Protein AF-A0A1Z7ZLV7-F1 (afdb_monomer_lite)

Structure (mmCIF, N/CA/C/O backbone):
data_AF-A0A1Z7ZLV7-F1
#
_entry.id   AF-A0A1Z7ZLV7-F1
#
loop_
_atom_site.group_PDB
_atom_site.id
_atom_site.type_symbol
_atom_site.label_atom_id
_atom_site.label_alt_id
_atom_site.label_comp_id
_atom_site.label_asym_id
_atom_site.label_entity_id
_atom_site.label_seq_id
_atom_site.pdbx_PDB_ins_code
_atom_site.Cartn_x
_atom_site.Cartn_y
_atom_site.Cartn_z
_atom_site.occupancy
_atom_site.B_iso_or_equiv
_atom_site.auth_seq_id
_atom_site.auth_comp_id
_atom_site.auth_asym_id
_atom_site.auth_atom_id
_atom_site.pdbx_PDB_model_num
ATOM 1 N N . MET A 1 1 ? 28.032 18.049 58.855 1.00 45.34 1 MET A N 1
ATOM 2 C CA . MET A 1 1 ? 27.823 18.629 57.503 1.00 45.34 1 MET A CA 1
ATOM 3 C C . MET A 1 1 ? 28.935 18.113 56.601 1.00 45.34 1 MET A C 1
ATOM 5 O O . MET A 1 1 ? 30.027 17.994 57.146 1.00 45.34 1 MET A O 1
ATOM 9 N N . PRO A 1 2 ? 28.750 17.861 55.290 1.00 49.44 2 PRO A N 1
ATOM 10 C CA . PRO A 1 2 ? 27.566 18.029 54.423 1.00 49.44 2 PRO A CA 1
ATOM 11 C C . PRO A 1 2 ? 27.250 16.689 53.673 1.00 49.44 2 PRO A C 1
ATOM 13 O O . PRO A 1 2 ? 27.835 15.672 54.005 1.00 49.44 2 PRO A O 1
ATOM 16 N N . ASN A 1 3 ? 26.347 16.512 52.707 1.00 41.72 3 ASN A N 1
ATOM 17 C CA . ASN A 1 3 ? 25.557 17.421 51.892 1.00 41.72 3 ASN A CA 1
ATOM 18 C C . ASN A 1 3 ? 24.299 16.664 51.417 1.00 41.72 3 ASN A C 1
ATOM 20 O O . ASN A 1 3 ? 24.403 15.609 50.795 1.00 41.72 3 ASN A O 1
ATOM 24 N N . SER A 1 4 ? 23.117 17.206 51.707 1.00 53.66 4 SER A N 1
ATOM 25 C CA . SER A 1 4 ? 21.875 16.799 51.050 1.00 53.66 4 SER A CA 1
ATOM 26 C C . SER A 1 4 ? 21.954 17.300 49.611 1.00 53.66 4 SER A C 1
ATOM 28 O O . SER A 1 4 ? 21.951 18.513 49.378 1.00 53.66 4 SER A O 1
ATOM 30 N N . SER A 1 5 ? 22.111 16.387 48.654 1.00 55.06 5 SER A N 1
ATOM 31 C CA . SER A 1 5 ? 22.145 16.713 47.230 1.00 55.06 5 SER A CA 1
ATOM 32 C C . SER A 1 5 ? 20.777 17.230 46.798 1.00 55.06 5 SER A C 1
ATOM 34 O O . SER A 1 5 ? 19.903 16.481 46.368 1.00 55.06 5 SER A O 1
ATOM 36 N N . LYS A 1 6 ? 20.595 18.546 46.944 1.00 58.62 6 LYS A N 1
ATOM 37 C CA . LYS A 1 6 ? 19.531 19.319 46.314 1.00 58.62 6 LYS A CA 1
ATOM 38 C C . LYS A 1 6 ? 19.568 19.026 44.820 1.00 58.62 6 LYS A C 1
ATOM 40 O O . LYS A 1 6 ? 20.511 19.408 44.131 1.00 58.62 6 LYS A O 1
ATOM 45 N N . ILE A 1 7 ? 18.535 18.348 44.340 1.00 57.56 7 ILE A N 1
ATOM 46 C CA . ILE A 1 7 ? 18.288 18.176 42.913 1.00 57.56 7 ILE A CA 1
ATOM 47 C C . ILE A 1 7 ? 18.227 19.588 42.289 1.00 57.56 7 ILE A C 1
ATOM 49 O O . ILE A 1 7 ? 17.460 20.424 42.780 1.00 57.56 7 ILE A O 1
ATOM 53 N N . PRO A 1 8 ? 19.049 19.892 41.266 1.00 63.94 8 PRO A N 1
ATOM 54 C CA . PRO A 1 8 ? 19.091 21.197 40.617 1.00 63.94 8 PRO A CA 1
ATOM 55 C C . PRO A 1 8 ? 17.723 21.652 40.101 1.00 63.94 8 PRO A C 1
ATOM 57 O O . PRO A 1 8 ? 17.001 20.902 39.448 1.00 63.94 8 PRO A O 1
ATOM 60 N N . GLU A 1 9 ? 17.394 22.925 40.323 1.00 59.88 9 GLU A N 1
ATOM 61 C CA . GLU A 1 9 ? 16.118 23.545 39.933 1.00 59.88 9 GLU A CA 1
ATOM 62 C C . GLU A 1 9 ? 15.831 23.474 38.422 1.00 59.88 9 GLU A C 1
ATOM 64 O O . GLU A 1 9 ? 14.675 23.443 38.004 1.00 59.88 9 GLU A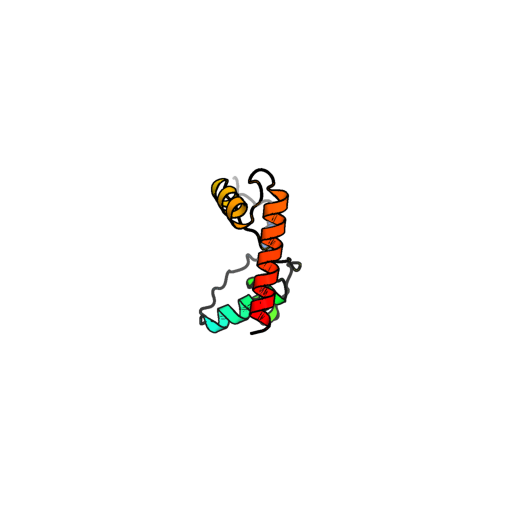 O 1
ATOM 69 N N .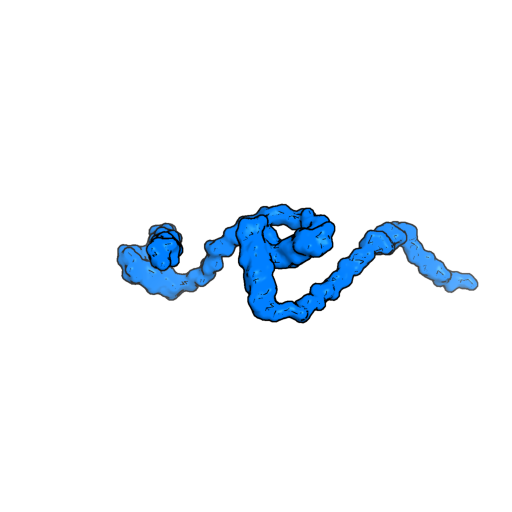 LYS A 1 10 ? 16.885 23.340 37.604 1.00 54.56 10 LYS A N 1
ATOM 70 C CA . LYS A 1 10 ? 16.795 23.128 36.151 1.00 54.56 10 LYS A CA 1
ATOM 71 C C . LYS A 1 10 ? 16.125 21.804 35.753 1.00 54.56 10 LYS A C 1
ATOM 73 O O . LYS A 1 10 ? 15.608 21.721 34.647 1.00 54.56 10 LYS A O 1
ATOM 78 N N . TRP A 1 11 ? 16.073 20.808 36.641 1.00 54.19 11 TRP A N 1
ATOM 79 C CA . TRP A 1 11 ? 15.390 19.526 36.399 1.00 54.19 11 TRP A CA 1
ATOM 80 C C . TRP A 1 11 ? 13.976 19.464 36.979 1.00 54.19 11 TRP A C 1
ATOM 82 O O . TRP A 1 11 ? 13.265 18.477 36.806 1.00 54.19 11 TRP A O 1
ATOM 92 N N . ARG A 1 12 ? 13.506 20.532 37.633 1.00 51.56 12 ARG A N 1
ATOM 93 C CA . ARG A 1 12 ? 12.135 20.581 38.159 1.00 51.56 12 ARG A CA 1
ATOM 94 C C . ARG A 1 12 ? 11.089 20.698 37.037 1.00 51.56 12 ARG A C 1
ATOM 96 O O . ARG A 1 12 ? 9.961 20.245 37.206 1.00 51.56 12 ARG A O 1
ATOM 103 N N . GLY A 1 13 ? 11.479 21.239 35.876 1.00 49.31 13 GLY A N 1
ATOM 104 C CA . GLY A 1 13 ? 10.644 21.314 34.669 1.00 49.31 13 GLY A CA 1
ATOM 105 C C . GLY A 1 13 ? 10.379 19.961 33.996 1.00 49.31 13 GLY A C 1
ATOM 106 O O . GLY A 1 13 ? 9.396 19.825 33.272 1.00 49.31 13 GLY A O 1
ATOM 107 N N . GLU A 1 14 ? 11.192 18.938 34.286 1.00 50.38 14 GLU A N 1
ATOM 108 C CA . GLU A 1 14 ? 11.023 17.583 33.740 1.00 50.38 14 GLU A CA 1
ATOM 109 C C . GLU A 1 14 ? 9.901 16.789 34.433 1.00 50.38 14 GLU A C 1
ATOM 111 O O . GLU A 1 14 ? 9.487 15.742 33.941 1.00 50.38 14 GLU A O 1
ATOM 116 N N . GLN A 1 15 ? 9.336 17.295 35.538 1.00 48.94 15 GLN A N 1
ATOM 117 C CA . GLN A 1 15 ? 8.239 16.623 36.253 1.00 48.94 15 GLN A CA 1
ATOM 118 C C . GLN A 1 15 ? 6.868 16.767 35.575 1.00 48.94 15 GLN A C 1
ATOM 120 O O . GLN A 1 15 ? 5.927 16.077 35.957 1.00 48.94 15 GLN A O 1
ATOM 125 N N . LYS A 1 16 ? 6.731 17.635 34.561 1.00 48.00 16 LYS A N 1
ATOM 126 C CA . LYS A 1 16 ? 5.465 17.837 33.830 1.00 48.00 16 LYS A CA 1
ATOM 127 C C . LYS A 1 16 ? 5.378 17.099 32.494 1.00 48.00 16 LYS A C 1
ATOM 129 O O . LYS A 1 16 ? 4.431 17.317 31.745 1.00 48.00 16 LYS A O 1
ATOM 134 N N . ALA A 1 17 ? 6.303 16.189 32.206 1.00 50.78 17 ALA A N 1
ATOM 135 C CA . ALA A 1 17 ? 6.079 15.167 31.193 1.00 50.78 17 ALA A CA 1
ATOM 136 C C . ALA A 1 17 ? 5.469 13.944 31.887 1.00 50.78 17 ALA A C 1
ATOM 138 O O . ALA A 1 17 ? 6.179 13.006 32.249 1.00 50.78 17 ALA A O 1
ATOM 139 N N . ALA A 1 18 ? 4.152 13.958 32.114 1.00 58.78 18 ALA A N 1
ATOM 140 C CA . ALA A 1 18 ? 3.441 12.731 32.452 1.00 58.78 18 ALA A CA 1
ATOM 141 C C . ALA A 1 18 ? 3.715 11.732 31.318 1.00 58.78 18 ALA A C 1
ATOM 143 O O . ALA A 1 18 ? 3.237 11.911 30.196 1.00 58.78 18 ALA A O 1
ATOM 144 N N . LYS A 1 19 ? 4.587 10.748 31.566 1.00 65.38 19 LYS A N 1
ATOM 145 C CA . LYS A 1 19 ? 4.951 9.746 30.563 1.00 65.38 19 LYS A CA 1
ATOM 146 C C . LYS A 1 19 ? 3.665 9.054 30.124 1.00 65.38 19 LYS A C 1
ATOM 148 O O . LYS A 1 19 ? 2.920 8.550 30.960 1.00 65.38 19 LYS A O 1
ATOM 153 N N . ALA A 1 20 ? 3.394 9.068 28.823 1.00 73.75 20 ALA A N 1
ATOM 154 C CA . ALA A 1 20 ? 2.216 8.415 28.279 1.00 73.75 20 ALA A CA 1
ATOM 155 C C . ALA A 1 20 ? 2.268 6.915 28.608 1.00 73.75 20 ALA A C 1
ATOM 157 O O . ALA A 1 20 ? 3.239 6.237 28.270 1.00 73.75 20 ALA A O 1
ATOM 158 N N . VAL A 1 21 ? 1.225 6.404 29.261 1.00 84.31 21 VAL A N 1
ATOM 159 C CA . VAL A 1 21 ? 1.065 4.967 29.500 1.00 84.31 21 VAL A CA 1
ATOM 16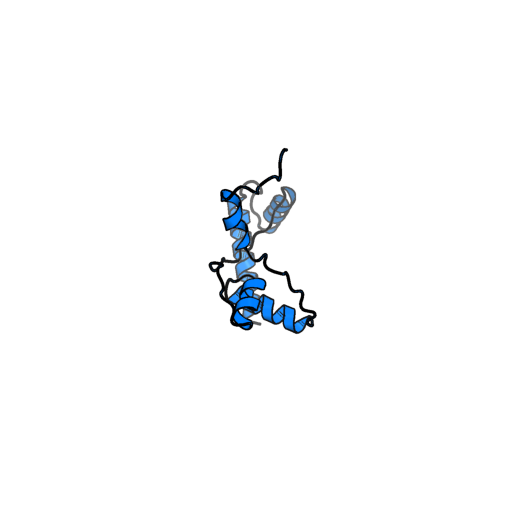0 C C . VAL A 1 21 ? 0.627 4.322 28.186 1.00 84.31 21 VAL A C 1
ATOM 162 O O . VAL A 1 21 ? -0.334 4.768 27.559 1.00 84.31 21 VAL A O 1
ATOM 165 N N . GLN A 1 22 ? 1.357 3.302 27.736 1.00 83.12 22 GLN A N 1
ATOM 166 C CA . GLN A 1 22 ? 0.939 2.488 26.596 1.00 83.12 22 GLN A CA 1
ATOM 167 C C . GLN A 1 22 ? -0.192 1.562 27.050 1.00 83.12 22 GLN A C 1
ATOM 169 O O . GLN A 1 22 ? -0.035 0.833 28.026 1.00 83.12 22 GLN A O 1
ATOM 174 N N . VAL A 1 23 ? -1.321 1.600 26.345 1.00 88.62 23 VAL A N 1
ATOM 175 C CA . VAL A 1 23 ? -2.478 0.738 26.610 1.00 88.62 23 VAL A CA 1
ATOM 176 C C . VAL A 1 23 ? -2.62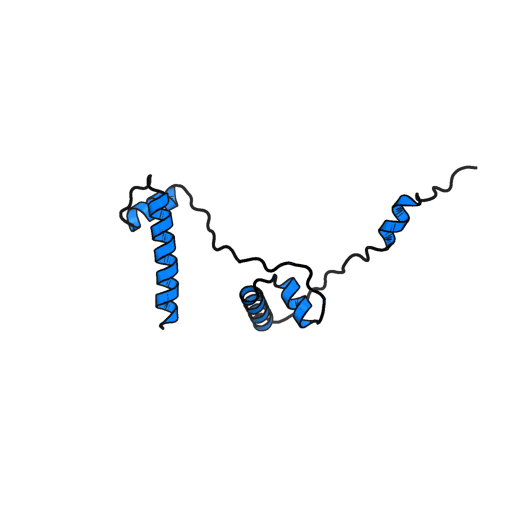1 -0.234 25.450 1.00 88.62 23 VAL A C 1
ATOM 178 O O . VAL A 1 23 ? -2.695 0.185 24.294 1.00 88.62 23 VAL A O 1
ATOM 181 N N . ALA A 1 24 ? -2.645 -1.527 25.764 1.00 88.38 24 ALA A N 1
ATOM 182 C CA . ALA A 1 24 ? -2.985 -2.575 24.815 1.00 88.38 24 ALA A CA 1
ATOM 183 C C . ALA A 1 24 ? -4.486 -2.867 24.908 1.00 88.38 24 ALA A C 1
ATOM 185 O O . ALA A 1 24 ? -5.030 -2.977 26.005 1.00 88.38 24 ALA A O 1
ATOM 186 N N . PHE A 1 25 ? -5.142 -2.993 23.759 1.00 88.94 25 PHE A N 1
ATOM 187 C CA . PHE A 1 25 ? -6.545 -3.382 23.669 1.00 88.94 25 PHE A CA 1
ATOM 188 C C . PHE A 1 25 ? -6.617 -4.814 23.149 1.00 88.94 25 PHE A C 1
ATOM 190 O O . PHE A 1 25 ? -6.034 -5.108 22.104 1.00 88.94 25 PHE A O 1
ATOM 197 N N . ASP A 1 26 ? -7.335 -5.682 23.857 1.00 91.31 26 ASP A N 1
ATOM 198 C CA . ASP A 1 26 ? -7.662 -7.017 23.363 1.00 91.31 26 ASP A CA 1
ATOM 199 C C . ASP A 1 26 ? -8.978 -6.940 22.584 1.00 91.31 26 ASP A C 1
ATOM 201 O O . ASP A 1 26 ? -10.069 -6.883 23.150 1.00 91.31 26 ASP A O 1
ATOM 205 N N . VAL A 1 27 ? -8.854 -6.807 21.267 1.00 91.38 27 VAL A N 1
ATOM 206 C CA . VAL A 1 27 ? -9.981 -6.696 20.340 1.00 91.38 27 VAL A CA 1
ATOM 207 C C . VAL A 1 27 ? -9.803 -7.685 19.200 1.00 91.38 27 VAL A C 1
ATOM 209 O O . VAL A 1 27 ? -8.684 -7.925 18.733 1.00 91.38 27 VAL A O 1
ATOM 212 N N . GLY A 1 28 ? -10.926 -8.230 18.729 1.00 94.88 28 GLY A N 1
ATOM 213 C CA . GLY A 1 28 ? -10.955 -9.232 17.669 1.00 94.88 28 GLY A CA 1
ATOM 214 C C . GLY A 1 28 ? -10.358 -8.748 16.343 1.00 94.88 28 GLY A C 1
ATOM 215 O O . GLY A 1 28 ? -10.264 -7.549 16.064 1.00 94.88 28 GLY A O 1
ATOM 216 N N . PHE A 1 29 ? -9.979 -9.708 15.497 1.00 95.12 29 PHE A N 1
ATOM 217 C CA . PHE A 1 29 ? -9.340 -9.465 14.200 1.00 95.12 29 PHE A CA 1
ATOM 218 C C . PHE A 1 29 ? -10.130 -8.506 13.299 1.00 95.12 29 PHE A C 1
ATOM 220 O O . PHE A 1 29 ? -9.541 -7.628 12.667 1.00 95.12 29 PHE A O 1
ATOM 227 N N . GLU A 1 30 ? -11.456 -8.642 13.263 1.00 96.44 30 GLU A N 1
ATOM 228 C CA . GLU A 1 30 ? -12.332 -7.786 12.461 1.00 96.44 30 GLU A CA 1
ATOM 229 C C . GLU A 1 30 ? -12.227 -6.315 12.883 1.00 96.44 30 GLU A C 1
ATOM 231 O O . GLU A 1 30 ? -11.950 -5.456 12.048 1.00 96.44 30 GLU A O 1
ATOM 236 N N . VAL A 1 31 ? -12.315 -6.034 14.188 1.00 94.94 31 VAL A N 1
ATOM 237 C CA . VAL A 1 31 ? -12.185 -4.676 14.739 1.00 94.94 31 VAL A CA 1
ATOM 238 C C . VAL A 1 31 ? -10.821 -4.078 14.396 1.00 94.94 31 VAL A C 1
ATOM 240 O O . VAL A 1 31 ? -10.738 -2.950 13.909 1.00 94.94 31 VAL A O 1
ATOM 243 N N . GLN A 1 32 ? -9.737 -4.840 14.585 1.00 94.75 32 GLN A N 1
ATOM 244 C CA . GLN A 1 32 ? -8.396 -4.373 14.216 1.00 94.75 32 GLN A CA 1
ATOM 245 C C . GLN A 1 32 ? -8.284 -4.076 12.720 1.00 94.75 32 GLN A C 1
ATOM 247 O O . GLN A 1 32 ? -7.629 -3.112 12.323 1.00 94.75 32 GLN A O 1
ATOM 252 N N . THR A 1 33 ? -8.900 -4.916 11.891 1.00 96.62 33 THR A N 1
ATOM 253 C CA . THR A 1 33 ? -8.857 -4.792 10.434 1.00 96.62 33 THR A CA 1
ATOM 254 C C . THR A 1 33 ? -9.592 -3.540 9.977 1.00 96.62 33 THR A C 1
ATOM 256 O O . THR A 1 33 ? -9.033 -2.771 9.198 1.00 96.62 33 THR A O 1
ATOM 259 N N . VAL A 1 34 ?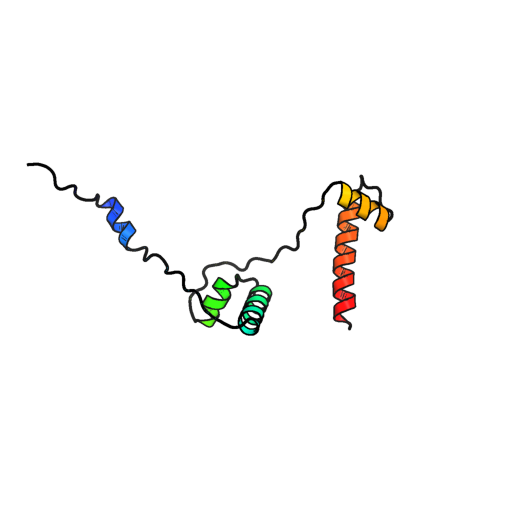 -10.799 -3.297 10.494 1.00 96.75 34 VAL A N 1
ATOM 260 C CA . VAL A 1 34 ? -11.595 -2.105 10.172 1.00 96.75 34 VAL A CA 1
ATOM 261 C C . VAL A 1 34 ? -10.850 -0.833 10.577 1.00 96.75 34 VAL A C 1
ATOM 263 O O . VAL A 1 34 ? -10.624 0.029 9.732 1.00 96.75 34 VAL A O 1
ATOM 266 N N . ILE A 1 35 ? -10.351 -0.749 11.816 1.00 95.31 35 ILE A N 1
ATOM 267 C CA . ILE A 1 35 ? -9.629 0.443 12.296 1.00 95.31 35 ILE A CA 1
ATOM 268 C C . ILE A 1 35 ? -8.360 0.705 11.472 1.00 95.31 35 ILE A C 1
ATOM 270 O O . ILE A 1 35 ? -8.047 1.856 11.165 1.00 95.31 35 ILE A O 1
ATOM 274 N N . ARG A 1 36 ? -7.611 -0.342 11.093 1.00 94.69 36 ARG A N 1
ATOM 275 C CA . ARG A 1 36 ? -6.409 -0.185 10.256 1.00 94.69 36 ARG A CA 1
ATOM 276 C C . ARG A 1 36 ? -6.747 0.290 8.842 1.00 94.69 36 ARG A C 1
ATOM 278 O O . ARG A 1 36 ? -6.001 1.112 8.315 1.00 94.69 36 ARG A O 1
ATOM 285 N N . LYS A 1 37 ? -7.844 -0.193 8.249 1.00 95.06 37 LYS A N 1
ATOM 286 C CA . LYS A 1 37 ? -8.330 0.281 6.942 1.00 95.06 37 LYS A CA 1
ATOM 287 C C . LYS A 1 37 ? -8.749 1.749 7.010 1.00 95.06 37 LYS A C 1
ATOM 289 O O . LYS A 1 37 ? -8.229 2.550 6.247 1.00 95.06 37 LYS A O 1
ATOM 294 N N . GLU A 1 38 ? -9.551 2.134 8.002 1.00 94.88 38 GLU A N 1
ATOM 295 C CA . GLU A 1 38 ? -9.933 3.542 8.188 1.00 94.88 38 GLU A CA 1
ATOM 296 C C . GLU A 1 38 ? -8.722 4.456 8.403 1.00 94.88 38 GLU A C 1
ATOM 298 O O . GLU A 1 38 ? -8.670 5.570 7.882 1.00 94.88 38 GLU A O 1
ATOM 303 N N . ALA A 1 39 ? -7.738 3.999 9.184 1.00 93.44 39 ALA A N 1
ATOM 304 C CA . ALA A 1 39 ? -6.503 4.743 9.391 1.00 93.44 39 ALA A CA 1
ATOM 305 C C . ALA A 1 39 ? -5.772 4.974 8.062 1.00 93.44 39 ALA A C 1
ATOM 307 O O . ALA A 1 39 ? -5.322 6.090 7.804 1.00 93.44 39 ALA A O 1
ATOM 308 N N . LEU A 1 40 ? -5.704 3.947 7.209 1.00 92.56 40 LEU A N 1
ATOM 309 C CA . LEU A 1 40 ? -5.124 4.044 5.873 1.00 92.56 40 LEU A CA 1
ATOM 310 C C . LEU A 1 40 ? -5.874 5.066 5.005 1.00 92.56 40 LEU A C 1
ATOM 312 O O . LEU A 1 40 ? -5.230 5.949 4.436 1.00 92.56 40 LEU A O 1
ATOM 316 N N . ASP A 1 41 ? -7.207 4.998 4.970 1.00 91.31 41 ASP A N 1
ATOM 317 C CA . ASP A 1 41 ? -8.064 5.897 4.181 1.00 91.31 41 ASP A CA 1
ATOM 318 C C . ASP A 1 41 ? -7.939 7.358 4.636 1.00 91.31 41 ASP A C 1
ATOM 320 O O . ASP A 1 41 ? -7.872 8.283 3.825 1.00 91.31 41 ASP A O 1
ATOM 324 N N . CYS A 1 42 ? -7.820 7.574 5.949 1.00 90.06 42 CYS A N 1
ATOM 325 C CA . CYS A 1 42 ? -7.616 8.893 6.547 1.00 90.06 42 CYS A CA 1
ATOM 326 C C . CYS A 1 42 ? -6.156 9.383 6.477 1.00 90.06 42 CYS A C 1
ATOM 328 O O . CYS A 1 42 ? -5.856 10.477 6.958 1.00 90.06 42 CYS A O 1
ATOM 330 N N . MET A 1 43 ? -5.232 8.595 5.913 1.00 90.56 43 MET A N 1
ATOM 331 C CA . MET A 1 43 ? -3.785 8.863 5.914 1.00 90.56 43 MET A CA 1
ATOM 332 C C . MET A 1 43 ? -3.202 9.072 7.327 1.00 90.56 43 MET A C 1
ATOM 334 O O . MET A 1 43 ? -2.284 9.873 7.534 1.00 90.56 43 MET A O 1
ATOM 338 N N . LEU A 1 44 ? -3.738 8.354 8.311 1.00 90.94 44 LEU A N 1
ATOM 339 C CA . LEU A 1 44 ? -3.335 8.381 9.714 1.00 90.94 44 LEU A CA 1
ATOM 340 C C . LEU A 1 44 ? -2.629 7.084 10.115 1.00 90.94 44 LEU A C 1
ATOM 342 O O . LEU A 1 44 ? -2.762 6.038 9.484 1.00 90.94 44 LEU A O 1
ATOM 346 N N . SER A 1 45 ? -1.883 7.137 11.219 1.00 90.81 45 SER A N 1
ATOM 347 C CA . SER A 1 45 ? -1.430 5.904 11.860 1.00 90.81 45 SER A CA 1
ATOM 348 C C . SER A 1 45 ? -2.614 5.208 12.552 1.00 90.81 45 SER A C 1
ATOM 350 O O . SER A 1 45 ? -3.527 5.896 13.018 1.00 90.81 45 SER A O 1
ATOM 352 N N . PRO A 1 46 ? -2.599 3.870 12.713 1.00 92.31 46 PRO A N 1
ATOM 353 C CA . PRO A 1 46 ? -3.626 3.181 13.495 1.00 92.31 46 PRO A CA 1
ATOM 354 C C . PRO A 1 46 ? -3.775 3.743 14.917 1.00 92.31 46 PRO A C 1
ATOM 356 O O . PRO A 1 46 ? -4.887 3.866 15.415 1.00 92.31 46 PRO A O 1
ATOM 359 N N . SER A 1 47 ? -2.673 4.159 15.553 1.00 91.81 47 SER A N 1
ATOM 360 C CA . SER A 1 47 ? -2.699 4.776 16.887 1.00 91.81 47 SER A CA 1
ATOM 361 C C . SER A 1 47 ? -3.414 6.128 16.888 1.00 91.81 47 SER A C 1
ATOM 363 O O . SER A 1 47 ? -4.221 6.397 17.776 1.00 91.81 47 SER A O 1
ATOM 365 N N . ASP A 1 48 ? -3.166 6.965 15.881 1.00 92.75 48 ASP A N 1
ATOM 366 C CA . ASP A 1 48 ? -3.852 8.250 15.756 1.00 92.75 48 ASP A CA 1
ATOM 367 C C . ASP A 1 48 ? -5.327 8.071 15.407 1.00 92.75 48 ASP A C 1
ATOM 369 O O . ASP A 1 48 ? -6.165 8.801 15.928 1.00 92.75 48 ASP A O 1
ATOM 373 N N . ARG A 1 49 ? -5.675 7.056 14.608 1.00 93.88 49 ARG A N 1
ATOM 374 C CA . ARG A 1 49 ? -7.080 6.722 14.363 1.00 93.88 49 ARG A CA 1
ATOM 375 C C . ARG A 1 49 ? -7.783 6.267 15.644 1.00 93.88 49 ARG A C 1
ATOM 377 O O . ARG A 1 49 ? -8.866 6.762 15.937 1.00 93.88 49 ARG A O 1
ATOM 384 N N . VAL A 1 50 ? -7.144 5.418 16.454 1.00 93.88 50 VAL A N 1
ATOM 385 C CA . VAL A 1 50 ? -7.656 5.037 17.785 1.00 93.88 50 VAL A CA 1
ATOM 386 C C . VAL A 1 50 ? -7.837 6.269 18.675 1.00 93.88 50 VAL A C 1
ATOM 388 O O . VAL A 1 50 ? -8.871 6.399 19.322 1.00 93.88 50 VAL A O 1
ATOM 391 N N . ARG A 1 51 ? -6.892 7.221 18.668 1.00 93.56 51 ARG A N 1
ATOM 392 C CA . ARG A 1 51 ? -7.050 8.494 19.391 1.00 93.56 51 ARG A CA 1
ATOM 393 C C . ARG A 1 51 ? -8.285 9.267 18.937 1.00 93.56 51 ARG A C 1
ATOM 395 O O . ARG A 1 51 ? -9.045 9.688 19.799 1.00 93.56 51 ARG A O 1
ATOM 402 N N . GLN A 1 52 ? -8.520 9.406 17.630 1.00 93.50 52 GLN A N 1
ATOM 403 C CA . GLN A 1 52 ? -9.724 10.081 17.125 1.00 93.50 52 GLN A CA 1
ATOM 404 C C . GLN A 1 52 ? -11.008 9.392 17.581 1.00 93.50 52 GLN A C 1
ATOM 406 O O . GLN A 1 52 ? -11.928 10.071 18.026 1.00 93.50 52 GLN A O 1
ATOM 411 N N . ILE A 1 53 ? -11.061 8.059 17.495 1.00 93.81 53 ILE A N 1
ATOM 412 C CA . ILE A 1 53 ? -12.227 7.269 17.915 1.00 93.81 53 ILE A CA 1
ATOM 413 C C . ILE A 1 53 ? -12.507 7.469 19.413 1.00 93.81 53 ILE A C 1
ATOM 415 O O . ILE A 1 53 ? -13.659 7.591 19.814 1.00 93.81 53 ILE A O 1
ATOM 419 N N . LEU A 1 54 ? -11.456 7.567 20.232 1.00 94.06 54 LEU A N 1
ATOM 420 C CA . LEU A 1 54 ? -11.552 7.826 21.672 1.00 94.06 54 LEU A CA 1
ATOM 421 C C . LEU A 1 54 ? -11.746 9.315 22.029 1.00 94.06 54 LEU A C 1
ATOM 423 O O . LEU A 1 54 ? -11.715 9.662 23.208 1.00 94.06 54 LEU A O 1
ATOM 427 N N . GLY A 1 55 ? -11.911 10.207 21.044 1.00 93.38 55 GLY A N 1
ATOM 428 C CA . GLY A 1 55 ? -12.086 11.647 21.272 1.00 93.38 55 GLY A CA 1
ATOM 429 C C . GLY A 1 55 ? -10.824 12.374 21.760 1.00 93.38 55 GLY A C 1
ATOM 430 O O . GLY A 1 55 ? -10.914 13.450 22.348 1.00 93.38 55 GLY A O 1
ATOM 431 N N . LEU A 1 56 ? -9.643 11.793 21.543 1.00 92.06 56 LEU A N 1
ATOM 432 C CA . LEU A 1 56 ? -8.349 12.358 21.923 1.00 92.06 56 LEU A CA 1
ATOM 433 C C . LEU A 1 56 ? -7.732 13.173 20.779 1.00 92.06 56 LEU A C 1
ATOM 435 O O . LEU A 1 56 ? -7.924 12.887 19.596 1.00 92.06 56 LEU A O 1
ATOM 439 N N . ASN A 1 57 ? -6.900 14.153 21.139 1.00 88.00 57 ASN A N 1
ATOM 440 C CA . ASN A 1 57 ? -6.174 14.971 20.168 1.00 88.00 57 ASN A CA 1
ATOM 441 C C . ASN A 1 57 ? -5.185 14.132 19.342 1.00 88.00 57 ASN A C 1
ATOM 443 O O . ASN A 1 57 ? -4.379 13.376 19.892 1.00 88.00 57 ASN A O 1
ATOM 447 N N . VAL A 1 58 ? -5.185 14.341 18.023 1.00 87.25 58 VAL A N 1
ATOM 448 C CA . VAL A 1 58 ? -4.165 13.817 17.106 1.00 87.25 58 VAL A CA 1
ATOM 449 C C . VAL A 1 58 ? -3.161 14.911 16.788 1.00 87.25 58 VAL A C 1
ATOM 451 O O . VAL A 1 58 ? -3.519 15.973 16.290 1.00 87.25 58 VAL A O 1
ATOM 454 N N . THR A 1 59 ? -1.888 14.645 17.066 1.00 76.75 59 THR A N 1
ATOM 455 C CA . THR A 1 59 ? -0.788 15.586 16.806 1.00 76.75 59 THR A CA 1
ATOM 456 C C . THR A 1 59 ? -0.044 15.280 15.508 1.00 76.75 59 THR A C 1
ATOM 458 O O . THR A 1 59 ? 0.664 16.138 14.978 1.00 76.75 59 THR A O 1
ATOM 461 N N . SER A 1 60 ? -0.201 14.069 14.972 1.00 80.00 60 SER A N 1
ATOM 462 C CA . SER A 1 60 ? 0.458 13.635 13.745 1.00 80.00 60 SER A CA 1
ATOM 463 C C . SER A 1 60 ? -0.183 14.266 12.513 1.00 80.00 60 SER A C 1
ATOM 465 O O . SER A 1 60 ? -1.393 14.184 12.311 1.00 80.00 60 SER A O 1
ATOM 467 N N . LYS A 1 61 ? 0.644 14.840 11.636 1.00 80.06 61 LYS A N 1
ATOM 468 C CA . LYS A 1 61 ? 0.198 15.249 10.299 1.00 80.06 61 LYS A CA 1
ATOM 469 C C . LYS A 1 61 ? -0.141 14.009 9.459 1.00 80.06 61 LYS A C 1
ATOM 471 O O . LYS A 1 61 ? 0.603 13.027 9.564 1.00 80.06 61 LYS A O 1
ATOM 476 N N . PRO A 1 62 ? -1.174 14.064 8.598 1.00 80.62 62 PRO A N 1
ATOM 477 C CA . PRO A 1 62 ? -1.463 12.992 7.655 1.00 80.62 62 PRO A CA 1
ATOM 478 C C . PRO A 1 62 ? -0.221 12.619 6.836 1.00 80.62 62 PRO A C 1
ATOM 480 O O . PRO A 1 62 ? 0.453 13.490 6.278 1.00 80.62 62 PRO A O 1
ATOM 483 N N . LYS A 1 63 ? 0.111 11.326 6.790 1.00 78.88 63 LYS A N 1
ATOM 484 C CA . LYS A 1 63 ? 1.262 10.798 6.047 1.00 78.88 63 LYS A CA 1
ATOM 485 C C . LYS A 1 63 ? 0.750 9.946 4.901 1.00 78.88 63 LYS A C 1
ATOM 487 O O . LYS A 1 63 ? 0.088 8.940 5.130 1.00 78.88 63 LYS A O 1
ATOM 492 N N . ARG A 1 64 ? 1.105 10.320 3.671 1.00 76.44 64 ARG A N 1
ATOM 493 C CA . ARG A 1 64 ? 0.783 9.510 2.493 1.00 76.44 64 ARG A CA 1
ATOM 494 C C . ARG A 1 64 ? 1.483 8.148 2.595 1.00 76.44 64 ARG A C 1
ATOM 496 O O . ARG A 1 64 ? 2.716 8.131 2.702 1.00 76.44 64 ARG A O 1
ATOM 503 N N . PRO A 1 65 ? 0.736 7.034 2.544 1.00 78.19 65 PRO A N 1
ATOM 504 C CA . PRO A 1 65 ? 1.321 5.706 2.426 1.00 78.19 65 PRO A CA 1
ATOM 505 C C . PRO A 1 65 ? 2.197 5.635 1.171 1.00 78.19 65 PRO A C 1
ATOM 507 O O . PRO A 1 65 ? 1.820 6.145 0.115 1.00 78.19 65 PRO A O 1
ATOM 510 N N . ARG A 1 66 ? 3.385 5.038 1.289 1.00 83.88 66 ARG A N 1
ATOM 511 C CA . ARG A 1 66 ? 4.283 4.801 0.153 1.00 83.88 66 ARG A CA 1
ATOM 512 C C . ARG A 1 66 ? 4.201 3.330 -0.224 1.00 83.88 66 ARG A C 1
ATOM 514 O O . ARG A 1 66 ? 4.435 2.480 0.628 1.00 83.88 66 ARG A O 1
ATOM 521 N N . LEU A 1 67 ? 3.903 3.051 -1.489 1.00 86.50 67 LEU A N 1
ATOM 522 C CA . LEU A 1 67 ? 4.023 1.712 -2.053 1.00 86.50 67 LEU A CA 1
ATOM 523 C C . LEU A 1 67 ? 5.444 1.564 -2.607 1.00 86.50 67 LEU A C 1
ATOM 525 O O . LEU A 1 67 ? 5.775 2.141 -3.639 1.00 86.50 67 LEU A O 1
ATOM 529 N N . SER A 1 68 ? 6.308 0.863 -1.877 1.00 90.06 68 SER A N 1
ATOM 530 C CA . SER A 1 68 ? 7.699 0.640 -2.274 1.00 90.06 68 SER A CA 1
ATOM 531 C C . SER A 1 68 ? 8.127 -0.782 -1.963 1.00 90.06 68 SER A C 1
ATOM 533 O O . SER A 1 68 ? 7.829 -1.288 -0.883 1.00 90.06 68 SER A O 1
ATOM 535 N N . ILE A 1 69 ? 8.890 -1.368 -2.877 1.00 92.88 69 ILE A N 1
ATOM 536 C CA . ILE A 1 69 ? 9.566 -2.651 -2.700 1.00 92.88 69 ILE A CA 1
ATOM 537 C C . ILE A 1 69 ? 11.060 -2.481 -2.982 1.00 92.88 69 ILE A C 1
ATOM 539 O O . ILE A 1 69 ? 11.469 -1.559 -3.694 1.00 92.88 69 ILE A O 1
ATOM 543 N N . SER A 1 70 ? 11.868 -3.370 -2.418 1.00 93.69 70 SER A N 1
ATOM 544 C CA . SER A 1 70 ? 13.283 -3.498 -2.758 1.00 93.69 70 SER A CA 1
ATOM 545 C C . SER A 1 70 ? 13.431 -4.564 -3.834 1.00 93.69 70 SER A C 1
ATOM 547 O O . SER A 1 70 ? 12.864 -5.641 -3.699 1.00 93.69 70 SER A O 1
ATOM 549 N N . LEU A 1 71 ? 14.186 -4.254 -4.884 1.00 93.75 71 LEU A N 1
ATOM 550 C CA . LEU A 1 71 ? 14.461 -5.166 -5.991 1.00 93.75 71 LEU A CA 1
ATOM 551 C C . LEU A 1 71 ? 15.967 -5.429 -6.059 1.00 93.75 71 LEU A C 1
ATOM 553 O O . LEU A 1 71 ? 16.769 -4.486 -6.079 1.00 93.75 71 LEU A O 1
ATOM 557 N N . THR A 1 72 ? 16.331 -6.705 -6.080 1.00 96.62 72 THR A N 1
ATOM 558 C CA . THR A 1 72 ? 17.693 -7.212 -6.271 1.00 96.62 72 THR A CA 1
ATOM 559 C C . THR A 1 72 ? 18.103 -7.150 -7.743 1.00 96.62 72 THR A C 1
ATOM 561 O O . THR A 1 72 ? 17.294 -6.829 -8.610 1.00 96.62 72 THR A O 1
ATOM 564 N N . ALA A 1 73 ? 19.375 -7.419 -8.053 1.00 95.88 73 ALA A N 1
ATOM 565 C CA . ALA A 1 73 ? 19.834 -7.468 -9.443 1.00 95.88 73 ALA A CA 1
ATOM 566 C C . ALA A 1 73 ? 19.090 -8.542 -10.257 1.00 95.88 73 ALA A C 1
ATOM 568 O O . ALA A 1 73 ? 18.659 -8.254 -11.373 1.00 95.88 73 ALA A O 1
ATOM 569 N N . ASP A 1 74 ? 18.870 -9.712 -9.656 1.00 97.25 74 ASP A N 1
ATOM 570 C CA . ASP A 1 74 ? 18.160 -10.831 -10.277 1.00 97.25 74 ASP A CA 1
ATOM 571 C C . ASP A 1 74 ? 16.691 -10.484 -10.544 1.00 97.25 74 ASP A C 1
ATOM 573 O O . ASP A 1 74 ? 16.171 -10.796 -11.612 1.00 97.25 74 ASP A O 1
ATOM 577 N N . ASP A 1 75 ? 16.044 -9.731 -9.644 1.00 97.25 75 ASP A N 1
ATOM 578 C CA . ASP A 1 75 ? 14.675 -9.254 -9.876 1.00 97.25 75 ASP A CA 1
ATOM 579 C C . ASP A 1 75 ? 14.598 -8.321 -11.091 1.00 97.25 75 ASP A C 1
ATOM 581 O O . ASP A 1 75 ? 13.650 -8.380 -11.870 1.00 97.25 75 ASP A O 1
ATOM 585 N N . PHE A 1 76 ? 15.597 -7.453 -11.289 1.00 97.19 76 PHE A N 1
ATOM 586 C CA . PHE A 1 76 ? 15.647 -6.612 -12.488 1.00 97.19 76 PHE A CA 1
ATOM 587 C C . PHE A 1 76 ? 15.899 -7.427 -13.757 1.00 97.19 76 PHE A C 1
ATOM 589 O O . PHE A 1 76 ? 15.361 -7.060 -14.797 1.00 97.19 76 PHE A O 1
ATOM 596 N N . ALA A 1 77 ? 16.680 -8.508 -13.687 1.00 97.06 77 ALA A N 1
ATOM 597 C CA . ALA A 1 77 ? 16.877 -9.403 -14.824 1.00 97.06 77 ALA A CA 1
ATOM 598 C C . ALA A 1 77 ? 15.568 -10.117 -15.193 1.00 97.06 77 ALA A C 1
ATOM 600 O O . ALA A 1 77 ? 15.154 -10.062 -16.348 1.00 97.06 77 ALA A O 1
ATOM 601 N N . ALA A 1 78 ? 14.867 -10.675 -14.202 1.00 97.62 78 ALA A N 1
ATOM 602 C CA . ALA A 1 78 ? 13.579 -11.336 -14.398 1.00 97.62 78 ALA A CA 1
ATOM 603 C C . ALA A 1 78 ? 12.503 -10.376 -14.933 1.00 97.62 78 ALA A C 1
ATOM 605 O O . ALA A 1 78 ? 11.751 -10.721 -15.841 1.00 97.62 78 ALA A O 1
ATOM 606 N N . LEU A 1 79 ? 12.436 -9.148 -14.404 1.00 97.44 79 LEU A N 1
ATOM 607 C CA . LEU A 1 79 ? 11.511 -8.129 -14.907 1.00 97.44 79 LEU A CA 1
ATOM 608 C C . LEU A 1 79 ? 11.888 -7.647 -16.313 1.00 97.44 79 LEU A C 1
ATOM 610 O O . LEU A 1 79 ? 10.997 -7.368 -17.108 1.00 97.44 79 LEU A O 1
ATOM 614 N N . GLY A 1 80 ? 13.182 -7.540 -16.620 1.00 97.19 80 GLY A N 1
ATOM 615 C CA . GLY A 1 80 ? 13.659 -7.207 -17.961 1.00 97.19 80 GLY A CA 1
ATOM 616 C C . GLY A 1 80 ? 13.218 -8.248 -18.986 1.00 97.19 80 GLY A C 1
ATOM 617 O O . GLY A 1 80 ? 12.617 -7.893 -19.993 1.00 97.19 80 GLY A O 1
ATOM 618 N N . GLU A 1 81 ? 13.409 -9.531 -18.678 1.00 97.56 81 GLU A N 1
ATOM 619 C CA . GLU A 1 81 ? 12.943 -10.637 -19.520 1.00 97.56 81 GLU A CA 1
ATOM 620 C C . GLU A 1 81 ? 11.414 -10.637 -19.672 1.00 97.56 81 GLU A C 1
ATOM 622 O O . GLU A 1 81 ? 10.904 -10.676 -20.789 1.00 97.56 81 GLU A O 1
ATOM 627 N N . ALA A 1 82 ? 10.668 -10.509 -18.569 1.00 96.94 82 ALA A N 1
ATOM 628 C CA . ALA A 1 82 ? 9.204 -10.518 -18.595 1.00 96.94 82 ALA A CA 1
ATOM 629 C C . ALA A 1 82 ? 8.596 -9.339 -19.374 1.00 96.94 82 ALA A C 1
ATOM 631 O O . ALA A 1 82 ? 7.484 -9.448 -19.894 1.00 96.94 82 ALA A O 1
ATOM 632 N N . TYR A 1 83 ? 9.289 -8.201 -19.418 1.00 97.12 83 TYR A N 1
ATOM 633 C CA . TYR A 1 83 ? 8.825 -6.996 -20.106 1.00 97.12 83 TYR A CA 1
ATOM 634 C C . TYR A 1 83 ? 9.431 -6.812 -21.495 1.00 97.12 83 TYR A C 1
ATOM 636 O O . TYR A 1 83 ? 9.050 -5.854 -22.165 1.00 97.12 83 TYR A O 1
ATOM 644 N N . ASP A 1 84 ? 10.338 -7.699 -21.915 1.00 96.81 84 ASP A N 1
ATOM 645 C CA . ASP A 1 84 ? 11.155 -7.542 -23.123 1.00 96.81 84 ASP A CA 1
ATOM 646 C C . ASP A 1 84 ? 11.921 -6.199 -23.134 1.00 96.81 84 ASP A C 1
ATOM 648 O O . ASP A 1 84 ? 11.937 -5.440 -24.102 1.00 96.81 84 ASP A O 1
ATOM 652 N N . ILE A 1 85 ? 12.524 -5.857 -21.989 1.00 97.19 85 ILE A N 1
ATOM 653 C CA . ILE A 1 85 ? 13.297 -4.631 -21.765 1.00 97.19 85 ILE A CA 1
ATOM 654 C C . ILE A 1 85 ? 14.713 -5.008 -21.324 1.00 97.19 85 ILE A C 1
ATOM 656 O O . ILE A 1 85 ? 14.902 -5.833 -20.433 1.00 97.19 85 ILE A O 1
ATOM 660 N N . ASP A 1 86 ? 15.723 -4.339 -21.886 1.00 95.75 86 ASP A N 1
ATOM 661 C CA . ASP A 1 86 ? 17.114 -4.478 -21.438 1.00 95.75 86 ASP A CA 1
ATOM 662 C C . ASP A 1 86 ? 17.232 -4.237 -19.919 1.00 95.75 86 ASP A C 1
ATOM 664 O O . ASP A 1 86 ? 16.824 -3.190 -19.406 1.00 95.75 86 ASP A O 1
ATOM 668 N N . VAL A 1 87 ? 17.843 -5.185 -19.203 1.00 95.38 87 VAL A N 1
ATOM 669 C CA . VAL A 1 87 ? 18.109 -5.129 -17.754 1.00 95.38 87 VAL A CA 1
ATOM 670 C C . VAL A 1 87 ? 18.859 -3.860 -17.325 1.00 95.38 87 VAL A C 1
ATOM 672 O O . VAL A 1 87 ? 18.681 -3.361 -16.206 1.00 95.38 87 VAL A O 1
ATOM 675 N N . ASN A 1 88 ? 19.667 -3.288 -18.220 1.00 94.62 88 ASN A N 1
ATOM 676 C CA . ASN A 1 88 ? 20.377 -2.034 -17.983 1.00 94.62 88 ASN A CA 1
ATOM 677 C C . ASN A 1 88 ? 19.432 -0.824 -18.007 1.00 94.62 88 ASN A C 1
ATOM 679 O O . ASN A 1 88 ? 19.683 0.180 -17.332 1.00 94.62 88 ASN A O 1
ATOM 683 N N . ASN A 1 89 ? 18.295 -0.925 -18.699 1.00 96.31 89 ASN A N 1
ATOM 684 C CA . ASN A 1 89 ? 17.250 0.090 -18.717 1.00 96.31 89 ASN A CA 1
ATOM 685 C C . ASN A 1 89 ? 16.309 -0.038 -17.506 1.00 96.31 89 ASN A C 1
ATOM 687 O O . ASN A 1 89 ? 15.093 -0.224 -17.601 1.00 96.31 89 ASN A O 1
ATOM 691 N N . ARG A 1 90 ? 16.889 0.139 -16.315 1.00 94.19 90 ARG A N 1
ATOM 692 C CA . ARG A 1 90 ? 16.173 0.069 -15.029 1.00 94.19 90 ARG A CA 1
ATOM 693 C C . ARG A 1 90 ? 15.040 1.089 -14.918 1.00 94.19 90 ARG A C 1
ATOM 695 O O . ARG A 1 90 ? 14.126 0.888 -14.123 1.00 94.19 90 ARG A O 1
ATOM 702 N N . VAL A 1 91 ? 15.112 2.201 -15.653 1.00 96.31 91 VAL A N 1
ATOM 703 C CA . VAL A 1 91 ? 14.055 3.222 -15.671 1.00 96.31 91 VAL A CA 1
ATOM 704 C C . VAL A 1 91 ? 12.822 2.685 -16.391 1.00 96.31 91 VAL A C 1
ATOM 706 O O . VAL A 1 91 ? 11.737 2.732 -15.816 1.00 96.31 91 VAL A O 1
ATOM 709 N N . ALA A 1 92 ? 12.989 2.110 -17.585 1.00 96.19 92 ALA A N 1
ATOM 710 C CA . ALA A 1 92 ? 11.883 1.516 -18.331 1.00 96.19 92 ALA A CA 1
ATOM 711 C C . ALA A 1 92 ? 11.261 0.324 -17.586 1.00 96.19 92 ALA A C 1
ATOM 713 O O . ALA A 1 92 ? 10.039 0.239 -17.497 1.00 96.19 92 ALA A O 1
ATOM 714 N N . ILE A 1 93 ? 12.075 -0.522 -16.942 1.00 96.88 93 ILE A N 1
ATOM 715 C CA . ILE A 1 93 ? 11.573 -1.626 -16.104 1.00 96.88 93 ILE A CA 1
ATOM 716 C C . ILE A 1 93 ? 10.700 -1.106 -14.953 1.00 96.88 93 ILE A C 1
ATOM 718 O O . ILE A 1 93 ? 9.613 -1.628 -14.710 1.00 96.88 93 ILE A O 1
ATOM 722 N N . LYS A 1 94 ? 11.143 -0.057 -14.246 1.00 95.25 94 LYS A N 1
ATOM 723 C CA . LYS A 1 94 ? 10.358 0.554 -13.157 1.00 95.25 94 LYS A CA 1
ATOM 724 C C . LYS A 1 94 ? 9.056 1.163 -13.662 1.00 95.25 94 LYS A C 1
ATOM 726 O O . LYS A 1 94 ? 8.032 1.014 -13.001 1.00 95.25 94 LYS A O 1
ATOM 731 N N . GLN A 1 95 ? 9.105 1.843 -14.805 1.00 96.19 95 GLN A N 1
ATOM 732 C CA . GLN A 1 95 ? 7.932 2.453 -15.420 1.00 96.19 95 GLN A CA 1
ATOM 733 C C . GLN A 1 95 ? 6.903 1.380 -15.792 1.00 96.19 95 GLN A C 1
ATOM 735 O O . GLN A 1 95 ? 5.749 1.470 -15.375 1.00 96.19 95 GLN A O 1
ATOM 740 N N . LYS A 1 96 ? 7.345 0.308 -16.458 1.00 96.75 96 LYS A N 1
ATOM 741 C CA . LYS A 1 96 ? 6.475 -0.807 -16.835 1.00 96.75 96 LYS A CA 1
ATOM 742 C C . LYS A 1 96 ? 5.901 -1.539 -15.621 1.00 96.75 96 LYS A C 1
ATOM 744 O O . LYS A 1 96 ? 4.723 -1.881 -15.604 1.00 96.75 96 LYS A O 1
ATOM 749 N N . ALA A 1 97 ? 6.698 -1.725 -14.568 1.00 95.88 97 ALA A N 1
ATOM 750 C CA . ALA A 1 97 ? 6.213 -2.291 -13.312 1.00 95.88 97 ALA A CA 1
ATOM 751 C C . ALA A 1 97 ? 5.130 -1.413 -12.660 1.00 95.88 97 ALA A C 1
ATOM 753 O O . ALA A 1 97 ? 4.132 -1.941 -12.177 1.00 95.88 97 ALA A O 1
ATOM 754 N N . ALA A 1 98 ? 5.297 -0.087 -12.661 1.00 94.56 98 ALA A N 1
ATOM 755 C CA . ALA A 1 98 ? 4.292 0.832 -12.131 1.00 94.56 98 ALA A CA 1
ATOM 756 C C . ALA A 1 98 ? 2.980 0.773 -12.931 1.00 94.56 98 ALA A C 1
ATOM 758 O O . ALA A 1 98 ? 1.911 0.693 -12.332 1.00 94.56 98 ALA A O 1
ATOM 759 N N . GLU A 1 99 ? 3.061 0.746 -14.263 1.00 95.69 99 GLU A N 1
ATOM 760 C CA . GLU A 1 99 ? 1.901 0.574 -15.149 1.00 95.69 99 GLU A CA 1
ATOM 761 C C . GLU A 1 99 ? 1.171 -0.744 -14.877 1.00 95.69 99 GLU A C 1
ATOM 763 O O . GLU A 1 99 ? -0.044 -0.753 -14.705 1.00 95.69 99 GLU A O 1
ATOM 768 N N . ASN A 1 100 ? 1.907 -1.850 -14.743 1.00 95.31 100 ASN A N 1
ATOM 769 C CA . ASN A 1 100 ? 1.317 -3.152 -14.439 1.00 95.31 100 ASN A CA 1
ATOM 770 C C . ASN A 1 100 ? 0.605 -3.168 -13.076 1.00 95.31 100 ASN A C 1
ATOM 772 O O . ASN A 1 100 ? -0.461 -3.766 -12.950 1.00 95.31 100 ASN A O 1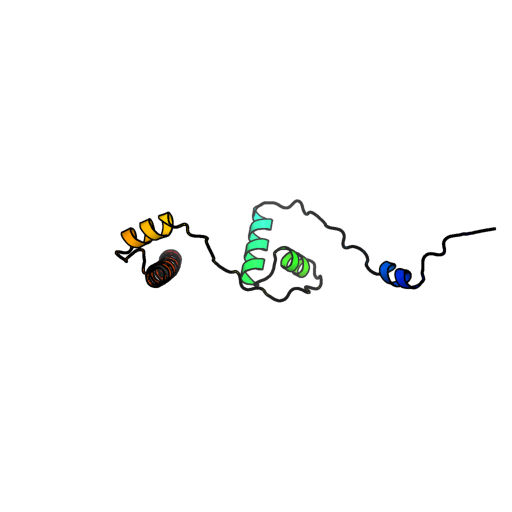
ATOM 776 N N . LEU A 1 101 ? 1.160 -2.496 -12.059 1.00 94.69 101 LEU A N 1
ATOM 777 C CA . LEU A 1 101 ? 0.509 -2.361 -10.751 1.00 94.69 101 LEU A CA 1
ATOM 778 C C . LEU A 1 101 ? -0.789 -1.546 -10.836 1.00 94.69 101 LEU A C 1
ATOM 780 O O . LEU A 1 101 ? -1.758 -1.885 -10.157 1.00 94.69 101 LEU A O 1
ATOM 784 N N . ILE A 1 102 ? -0.816 -0.494 -11.660 1.00 93.62 102 ILE A N 1
ATOM 785 C CA . ILE A 1 102 ? -2.026 0.301 -11.914 1.00 93.62 102 ILE A CA 1
ATOM 786 C C . ILE A 1 102 ? -3.077 -0.569 -12.608 1.00 93.62 102 ILE A C 1
ATOM 788 O O . ILE A 1 102 ? -4.181 -0.708 -12.083 1.00 93.62 102 ILE A O 1
ATOM 792 N N . HIS A 1 103 ? -2.710 -1.234 -13.706 1.00 94.75 103 HIS A N 1
ATOM 793 C CA . HIS A 1 103 ? -3.615 -2.108 -14.453 1.00 94.75 103 HIS A CA 1
ATOM 794 C C . HIS A 1 103 ? -4.190 -3.237 -13.597 1.00 94.75 103 HIS A C 1
ATOM 796 O O . HIS A 1 103 ? -5.387 -3.491 -13.649 1.00 94.75 103 HIS A O 1
ATOM 802 N N . TYR A 1 104 ? -3.375 -3.871 -12.751 1.00 94.38 104 TYR A N 1
ATOM 803 C CA . TYR A 1 104 ? -3.849 -4.901 -11.824 1.00 94.38 104 TYR A CA 1
ATOM 804 C C . TYR A 1 104 ? -4.969 -4.389 -10.904 1.00 94.38 104 TYR A C 1
ATOM 806 O O . TYR A 1 104 ? -5.955 -5.086 -10.670 1.00 94.38 104 TYR A O 1
ATOM 814 N N . VAL A 1 105 ? -4.831 -3.170 -10.373 1.00 92.94 105 VAL A N 1
ATOM 815 C CA . VAL A 1 105 ? -5.847 -2.571 -9.495 1.00 92.94 105 VAL A CA 1
ATOM 816 C C . VAL A 1 105 ? -7.091 -2.168 -10.280 1.00 92.94 105 VAL A C 1
ATOM 818 O O . VAL A 1 105 ? -8.195 -2.353 -9.776 1.00 92.94 105 VAL A O 1
ATOM 821 N N . GLU A 1 106 ? -6.934 -1.628 -11.486 1.00 92.62 106 GLU A N 1
ATOM 822 C CA . GLU A 1 106 ? -8.055 -1.251 -12.352 1.00 92.62 106 GLU A CA 1
ATOM 823 C C . GLU A 1 106 ? -8.882 -2.478 -12.753 1.00 92.62 106 GLU A C 1
ATOM 825 O O . GLU A 1 106 ? -10.083 -2.507 -12.497 1.00 92.62 106 GLU A O 1
ATOM 830 N N . SER A 1 107 ? -8.243 -3.544 -13.245 1.00 91.12 107 SER A N 1
ATOM 831 C CA . SER A 1 107 ? -8.932 -4.780 -13.639 1.00 91.12 107 SER A CA 1
ATOM 832 C C . SER A 1 107 ? -9.629 -5.487 -12.474 1.00 91.12 107 SER A C 1
ATOM 834 O O . SER A 1 107 ? -10.683 -6.085 -12.660 1.00 91.12 107 SER A O 1
ATOM 836 N N . ASN A 1 108 ? -9.071 -5.405 -11.264 1.00 85.62 108 ASN A N 1
ATOM 837 C CA . ASN A 1 108 ? -9.670 -6.018 -10.075 1.00 85.62 108 ASN A CA 1
ATOM 838 C C . ASN A 1 108 ? -10.724 -5.140 -9.388 1.00 85.62 108 ASN A C 1
ATOM 840 O O . ASN A 1 108 ? -11.352 -5.591 -8.436 1.00 85.62 108 ASN A O 1
ATOM 844 N N . ARG A 1 109 ? -10.882 -3.879 -9.805 1.00 75.88 109 ARG A N 1
ATOM 845 C CA . ARG A 1 109 ? -11.942 -2.984 -9.316 1.00 75.88 109 ARG A CA 1
ATOM 846 C C . ARG A 1 109 ? -13.216 -3.060 -10.151 1.00 75.88 109 ARG A C 1
ATOM 848 O O . ARG A 1 109 ? -14.264 -2.657 -9.658 1.00 75.88 109 ARG A O 1
ATOM 855 N N . GLU A 1 110 ? -13.108 -3.511 -11.398 1.00 60.00 110 GLU A N 1
ATOM 856 C CA . GLU A 1 110 ? -14.233 -3.678 -12.327 1.00 60.00 110 GLU A CA 1
ATOM 857 C C . GLU A 1 110 ? -14.921 -5.052 -12.212 1.00 60.00 110 GLU A C 1
ATOM 859 O O . GLU A 1 110 ? -15.968 -5.257 -12.827 1.00 60.00 110 GLU A O 1
ATOM 864 N N . MET A 1 111 ? -14.361 -5.970 -11.413 1.00 48.12 111 MET A N 1
ATOM 865 C CA . MET A 1 111 ? -14.988 -7.235 -10.998 1.00 48.12 111 MET A CA 1
ATOM 866 C C . MET A 1 111 ? -15.612 -7.113 -9.609 1.00 48.12 111 MET A C 1
ATOM 868 O O . MET A 1 111 ? -16.714 -7.677 -9.422 1.00 48.12 111 MET A O 1
#

Secondary structure (DSSP, 8-state):
--------GGGGGGGG--PPPP------HHHHHHHHHHHHHTT--HHHHHHHHTTPPP-SPP-PPP------HHHHHHHHHHHT--TT-HHHHHHHHHHHHHHHHHHHH--

pLDDT: mean 84.74, std 16.13, range [41.72, 97.62]

Foldseek 3Di:
DDDDPDDDPVCVVVVPCPPDDDDDDDDDPVVLVVLCVVCLVQLHDSVQSVCVVVVHDDPDDRHHDDDDDDADLVNLVVLCVVVVHPSVPVVVSVVVVVVVVVVVVVVVVVD

Radius of gyration: 25.26 Å; chains: 1; bounding box: 43×35×81 Å

Sequence (111 aa):
MPNSSKIPEKWRGEQKAAKAVQVAFDVGFEVQTVIRKEALDCMLSPSDRVRQILGLNVTSKPKRPRLSISLTADDFAALGEAYDIDVNNRVAIKQKAAENLIHYVESNREM